Protein AF-A0A453B4Q2-F1 (afdb_monomer_lite)

InterPro domains:
  IPR021374 Protein of unknown function DUF2996 [PTHR36341] (9-97)

Organism: Aegilops tauschii subsp. strangulata (NCBI:txid200361)

Foldseek 3Di:
DDDDYDDDDDDDDDDDDDDDPDDDPDDPDPPPDDDDFLQVCCVPPNVVVVQVVQVPDPQKADWDWDDDPQKIKIWIAHPNRIDIDMDHDPPRDPDDPPPD

pLDDT: mean 76.12, std 25.2, range [28.7, 98.69]

Radius of gyration: 31.75 Å; chains: 1; bounding box: 28×69×89 Å

Secondary structure (DSSP, 8-state):
-------------------PPPPPPPPPPP-PPPPPPHHHHIIIIIHHHHHHHHHTSTTEEEEEEEEETTEEEEEEEETTEEEEEEEE-TTSSS------

Sequence (100 aa):
VSETKDAGGDKKEAAAAEAKPAAKPAAAKPKKAPPKPLPEMMEEEIIPPLKTALEAEEDVSQVVLTFQNNTLEGSFVKEDIPYYFWAFFPQGDLTGTNLL

Structure (mmCIF, N/CA/C/O backbone):
data_AF-A0A453B4Q2-F1
#
_entry.id   AF-A0A453B4Q2-F1
#
loop_
_atom_site.group_PDB
_atom_site.id
_atom_site.type_symbol
_atom_site.label_atom_id
_atom_site.label_alt_id
_atom_site.label_comp_id
_atom_site.label_asym_id
_atom_site.label_entity_id
_atom_site.label_seq_id
_atom_site.pdbx_PDB_ins_code
_atom_site.Cartn_x
_atom_site.Cartn_y
_atom_site.Cartn_z
_atom_site.occupancy
_atom_site.B_iso_or_equiv
_atom_site.auth_seq_id
_atom_site.auth_comp_id
_atom_site.auth_asym_id
_atom_site.auth_atom_id
_atom_site.pdbx_PDB_model_num
ATOM 1 N N . VAL A 1 1 ? -15.853 56.606 -74.437 1.00 37.16 1 VAL A N 1
ATOM 2 C CA . VAL A 1 1 ? -14.781 56.904 -73.463 1.00 37.16 1 VAL A CA 1
ATOM 3 C C . VAL A 1 1 ? -14.803 55.732 -72.492 1.00 37.16 1 VAL A C 1
ATOM 5 O O . VAL A 1 1 ? -15.828 55.560 -71.851 1.00 37.16 1 VAL A O 1
ATOM 8 N N . SER A 1 2 ? -13.972 54.695 -72.674 1.00 43.12 2 SER A N 1
ATOM 9 C CA . SER A 1 2 ? -12.555 54.606 -72.234 1.00 43.12 2 SER A CA 1
ATOM 10 C C 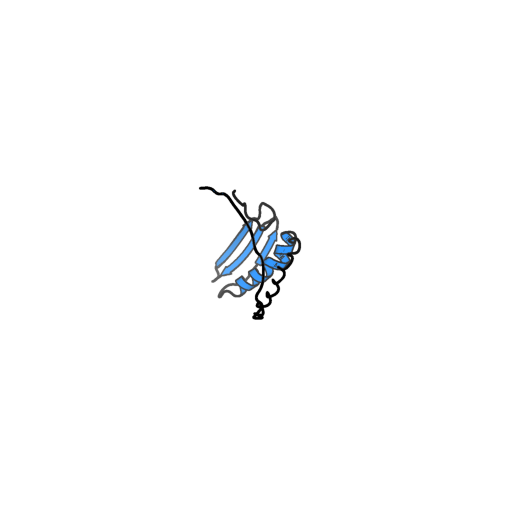. SER A 1 2 ? -12.479 54.841 -70.710 1.00 43.12 2 SER A C 1
ATOM 12 O O . SER A 1 2 ? -13.093 55.779 -70.234 1.00 43.12 2 SER A O 1
ATOM 14 N N . GLU A 1 3 ? -11.816 54.072 -69.853 1.00 42.59 3 GLU A N 1
ATOM 15 C CA . GLU A 1 3 ? -10.597 53.292 -70.007 1.00 42.59 3 GLU A CA 1
ATOM 16 C C . GLU A 1 3 ? -10.314 52.515 -68.700 1.00 42.59 3 GLU A C 1
ATOM 18 O O . GLU A 1 3 ? -10.853 52.809 -67.637 1.00 42.59 3 GLU A O 1
ATOM 23 N N . THR A 1 4 ? -9.446 51.526 -68.850 1.00 38.16 4 THR A N 1
ATOM 24 C CA . THR A 1 4 ? -8.644 50.697 -67.938 1.00 38.16 4 THR A CA 1
ATOM 25 C C . THR A 1 4 ? -7.840 51.427 -66.828 1.00 38.16 4 THR A C 1
ATOM 27 O O . THR A 1 4 ? -7.446 52.568 -67.022 1.00 38.16 4 THR A O 1
ATOM 30 N N . LYS A 1 5 ? -7.379 50.634 -65.829 1.00 44.50 5 LYS A N 1
ATOM 31 C CA . LYS A 1 5 ? -6.031 50.670 -65.171 1.00 44.50 5 LYS A CA 1
ATOM 32 C C . LYS A 1 5 ? -5.769 51.803 -64.149 1.00 44.50 5 LYS A C 1
ATOM 34 O O . LYS A 1 5 ? -6.446 52.810 -64.188 1.00 44.50 5 LYS A O 1
ATOM 39 N N . ASP A 1 6 ? -4.833 51.773 -63.193 1.00 36.94 6 ASP A N 1
ATOM 40 C CA . ASP A 1 6 ? -3.658 50.964 -62.809 1.00 36.94 6 ASP A CA 1
ATOM 41 C C . ASP A 1 6 ? -3.182 51.452 -61.409 1.00 36.94 6 ASP A C 1
ATOM 43 O O . ASP A 1 6 ? -3.602 52.528 -60.994 1.00 36.94 6 ASP A O 1
ATOM 47 N N . ALA A 1 7 ? -2.231 50.726 -60.795 1.00 35.31 7 ALA A N 1
ATOM 48 C CA . ALA A 1 7 ? -1.174 51.187 -59.862 1.00 35.31 7 ALA A CA 1
ATOM 49 C C . ALA A 1 7 ? -1.569 51.894 -58.541 1.00 35.31 7 ALA A C 1
ATOM 51 O O . ALA A 1 7 ? -2.407 52.776 -58.483 1.00 35.31 7 ALA A O 1
ATOM 52 N N . GLY A 1 8 ? -0.984 51.565 -57.386 1.00 28.70 8 GLY A N 1
ATOM 53 C CA . GLY A 1 8 ? 0.445 51.367 -57.126 1.00 28.70 8 GLY A CA 1
ATOM 54 C C . GLY A 1 8 ? 0.996 52.642 -56.476 1.00 28.70 8 GLY A C 1
ATOM 55 O O . GLY A 1 8 ? 0.827 53.720 -57.032 1.00 28.70 8 GLY A O 1
ATOM 56 N N . GLY A 1 9 ? 1.634 52.556 -55.304 1.00 29.22 9 GLY A N 1
ATOM 57 C CA . GLY A 1 9 ? 2.237 53.753 -54.705 1.00 29.22 9 GLY A CA 1
ATOM 58 C C . GLY A 1 9 ? 2.498 53.684 -53.212 1.00 29.22 9 GLY A C 1
ATOM 59 O O . GLY A 1 9 ? 1.686 54.111 -52.404 1.00 29.22 9 GLY A O 1
ATOM 60 N N . ASP A 1 10 ? 3.667 53.157 -52.888 1.00 32.97 10 ASP A N 1
ATOM 61 C CA . ASP A 1 10 ? 4.286 53.049 -51.574 1.00 32.97 10 ASP A CA 1
ATOM 62 C C . ASP A 1 10 ? 4.648 54.426 -50.958 1.00 32.97 10 ASP A C 1
ATOM 64 O O . ASP A 1 10 ? 5.071 55.341 -51.665 1.00 32.97 10 ASP A O 1
ATOM 68 N N . LYS A 1 11 ? 4.671 54.455 -49.615 1.00 37.44 11 LYS A N 1
ATOM 69 C CA . LYS A 1 11 ? 5.661 55.133 -48.745 1.00 37.44 11 LYS A CA 1
ATOM 70 C C . LYS A 1 11 ? 5.403 56.551 -48.190 1.00 37.44 11 LYS A C 1
ATOM 72 O O . LYS A 1 11 ? 5.601 57.560 -48.857 1.00 37.44 11 LYS A O 1
ATOM 77 N N . LYS A 1 12 ? 5.288 56.554 -46.849 1.00 37.12 12 LYS A N 1
ATOM 78 C CA . LYS A 1 12 ? 6.161 57.232 -45.856 1.00 37.12 12 LYS A CA 1
ATOM 79 C C . LYS A 1 12 ? 5.429 58.223 -44.950 1.00 37.12 12 LYS A C 1
ATOM 81 O O . LYS A 1 12 ? 5.251 59.364 -45.334 1.00 37.12 12 LYS A O 1
ATOM 86 N N . GLU A 1 13 ? 5.242 57.847 -43.685 1.00 31.70 13 GLU A N 1
ATOM 87 C CA . GLU A 1 13 ? 5.578 58.755 -42.585 1.00 31.70 13 GLU A CA 1
ATOM 88 C C . GLU A 1 13 ? 5.914 57.975 -41.311 1.00 31.70 13 GLU A C 1
ATOM 90 O O . GLU A 1 13 ? 5.349 56.921 -41.032 1.00 31.70 13 GLU A O 1
ATOM 95 N N . ALA A 1 14 ? 6.929 58.456 -40.603 1.00 42.41 14 ALA A N 1
ATOM 96 C CA . ALA A 1 14 ? 7.479 57.870 -39.395 1.00 42.41 14 ALA A CA 1
ATOM 97 C C . ALA A 1 14 ? 6.819 58.497 -38.167 1.00 42.41 14 ALA A C 1
ATOM 99 O O . ALA A 1 14 ? 6.681 59.712 -38.142 1.00 42.41 14 ALA A O 1
ATOM 100 N N . ALA A 1 15 ? 6.526 57.705 -37.135 1.00 35.34 15 ALA A N 1
ATOM 101 C CA . ALA A 1 15 ? 6.658 58.092 -35.729 1.00 35.34 15 ALA A CA 1
ATOM 102 C C . ALA A 1 15 ? 6.189 56.956 -34.812 1.00 35.34 15 ALA A C 1
ATOM 104 O O . ALA A 1 15 ? 5.379 56.123 -35.198 1.00 35.34 15 ALA A O 1
ATOM 105 N N . ALA A 1 16 ? 6.668 57.035 -33.572 1.00 34.06 16 ALA A N 1
ATOM 106 C CA . ALA A 1 16 ? 6.222 56.319 -32.383 1.00 34.06 16 ALA A CA 1
ATOM 107 C C . ALA A 1 16 ? 6.785 54.904 -32.191 1.00 34.06 16 ALA A C 1
ATOM 109 O O . ALA A 1 16 ? 6.278 53.888 -32.654 1.00 34.06 16 ALA A O 1
ATOM 110 N N . ALA A 1 17 ? 7.864 54.888 -31.411 1.00 44.66 17 ALA A N 1
ATOM 111 C CA . ALA A 1 17 ? 8.271 53.756 -30.612 1.00 44.66 17 ALA A CA 1
ATOM 112 C C . ALA A 1 17 ? 7.117 53.311 -29.698 1.00 44.66 17 ALA A C 1
ATOM 114 O O . ALA A 1 17 ? 6.699 54.063 -28.821 1.00 44.66 17 ALA A O 1
ATOM 115 N N . GLU A 1 18 ? 6.674 52.068 -29.853 1.00 36.97 18 GLU A N 1
ATOM 116 C CA . GLU A 1 18 ? 5.958 51.336 -28.813 1.00 36.97 18 GLU A CA 1
ATOM 117 C C . GLU A 1 18 ? 6.739 50.057 -28.519 1.00 36.97 18 GLU A C 1
ATOM 119 O O . GLU A 1 18 ? 6.857 49.138 -29.335 1.00 36.97 18 GLU A O 1
ATOM 124 N N . ALA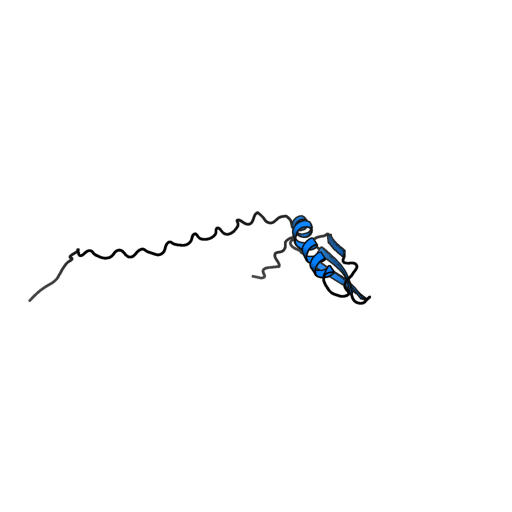 A 1 19 ? 7.359 50.046 -27.341 1.00 40.38 19 ALA A N 1
ATOM 125 C CA . ALA A 1 19 ? 8.076 48.905 -26.810 1.00 40.38 19 ALA A CA 1
ATOM 126 C C . ALA A 1 19 ? 7.083 47.760 -26.559 1.00 40.38 19 ALA A C 1
ATOM 128 O O . ALA A 1 19 ? 6.278 47.788 -25.630 1.00 40.38 19 ALA A O 1
ATOM 129 N N . LYS A 1 20 ? 7.160 46.740 -27.415 1.00 47.03 20 LYS A N 1
ATOM 130 C CA . LYS A 1 20 ? 6.469 45.457 -27.274 1.00 47.03 20 LYS A CA 1
ATOM 131 C C . LYS A 1 20 ? 6.821 44.832 -25.911 1.00 47.03 20 LYS A C 1
ATOM 133 O O . LYS A 1 20 ? 8.013 44.725 -25.611 1.00 47.03 20 LYS A O 1
ATOM 138 N N . PRO A 1 21 ? 5.850 44.375 -25.097 1.00 42.94 21 PRO A N 1
ATOM 139 C CA . PRO A 1 21 ? 6.159 43.650 -23.872 1.00 42.94 21 PRO A CA 1
ATOM 140 C C . PRO A 1 21 ? 6.990 42.413 -24.212 1.00 42.94 21 PRO A C 1
ATOM 142 O O . PRO A 1 21 ? 6.610 41.609 -25.069 1.00 42.94 21 PRO A O 1
ATOM 145 N N . ALA A 1 22 ? 8.146 42.288 -23.562 1.00 51.06 22 ALA A N 1
ATOM 146 C CA . ALA A 1 22 ? 9.028 41.142 -23.690 1.00 51.06 22 ALA A CA 1
ATOM 147 C C . ALA A 1 22 ? 8.250 39.856 -23.377 1.00 51.06 22 ALA A C 1
ATOM 149 O O . ALA A 1 22 ? 7.655 39.714 -22.307 1.00 51.06 22 ALA A O 1
ATOM 150 N N . ALA A 1 23 ? 8.250 38.919 -24.327 1.00 55.25 23 ALA A N 1
ATOM 151 C CA . ALA A 1 23 ? 7.691 37.594 -24.124 1.00 55.25 23 ALA A CA 1
ATOM 152 C C . ALA A 1 23 ? 8.417 36.927 -22.947 1.00 55.25 23 ALA A C 1
ATOM 154 O O . ALA A 1 23 ? 9.626 36.696 -22.999 1.00 55.25 23 ALA A O 1
ATOM 155 N N . LYS A 1 24 ? 7.674 36.636 -21.875 1.00 58.47 24 LYS A N 1
ATOM 156 C CA . LYS A 1 24 ? 8.157 35.845 -20.740 1.00 58.47 24 LYS A CA 1
ATOM 157 C C . LYS A 1 24 ? 8.652 34.495 -21.285 1.00 58.47 24 LYS A C 1
ATOM 159 O O . LYS A 1 24 ? 7.902 33.864 -22.034 1.00 58.47 24 LYS A O 1
ATOM 164 N N . PRO A 1 25 ? 9.877 34.044 -20.962 1.00 50.03 25 PRO A N 1
ATOM 165 C CA . PRO A 1 25 ? 10.364 32.761 -21.444 1.00 50.03 25 PRO A CA 1
ATOM 166 C C . PRO A 1 25 ? 9.400 31.664 -20.992 1.00 50.03 25 PRO A C 1
ATOM 168 O O . PRO A 1 25 ? 9.059 31.567 -19.810 1.00 50.03 25 PRO A O 1
ATOM 171 N N . ALA A 1 26 ? 8.925 30.870 -21.953 1.00 62.53 26 ALA A N 1
ATOM 172 C CA . ALA A 1 26 ? 8.157 29.674 -21.664 1.00 62.53 26 ALA A CA 1
ATOM 173 C C . ALA A 1 26 ? 9.016 28.794 -20.753 1.00 62.53 26 ALA A C 1
ATOM 175 O O . ALA A 1 26 ? 10.116 28.394 -21.140 1.00 62.53 26 ALA A O 1
ATOM 176 N N . ALA A 1 27 ? 8.537 28.536 -19.534 1.00 58.34 27 ALA A N 1
ATOM 177 C CA . ALA A 1 27 ? 9.171 27.573 -18.652 1.00 58.34 27 ALA A CA 1
ATOM 178 C C . ALA A 1 27 ? 9.301 26.264 -19.433 1.00 58.34 27 ALA A C 1
ATOM 180 O O . ALA A 1 27 ? 8.299 25.716 -19.906 1.00 58.34 27 ALA A O 1
ATOM 181 N N . ALA A 1 28 ? 10.539 25.812 -19.637 1.00 57.72 28 ALA A N 1
ATOM 182 C CA . ALA A 1 28 ? 10.792 24.533 -20.268 1.00 57.72 28 ALA A CA 1
ATOM 183 C C . ALA A 1 28 ? 10.015 23.482 -19.472 1.00 57.72 28 ALA A C 1
ATOM 185 O O . ALA A 1 28 ? 10.243 23.322 -18.271 1.00 57.72 28 ALA A O 1
ATOM 186 N N . LYS A 1 29 ? 9.059 22.807 -20.125 1.00 62.50 29 LYS A N 1
ATOM 187 C CA . LYS A 1 29 ? 8.387 21.658 -19.518 1.00 62.50 29 LYS A CA 1
ATOM 188 C C . LYS A 1 29 ? 9.493 20.711 -19.049 1.00 62.50 29 LYS A C 1
ATOM 190 O O . LYS A 1 29 ? 10.373 20.416 -19.867 1.00 62.50 29 LYS A O 1
ATOM 195 N N . PRO A 1 30 ? 9.493 20.271 -17.777 1.00 56.47 30 PRO A N 1
ATOM 196 C CA . PRO A 1 30 ? 10.470 19.304 -17.310 1.00 56.47 30 PRO A CA 1
ATOM 197 C C . PRO A 1 30 ? 10.486 18.143 -18.297 1.00 56.47 30 PRO A C 1
ATOM 199 O O . PRO A 1 30 ? 9.436 17.559 -18.582 1.00 56.47 30 PRO A O 1
ATOM 202 N N . LYS A 1 31 ? 11.653 17.860 -18.886 1.00 53.44 31 LYS A N 1
ATOM 203 C CA . LYS A 1 31 ? 11.827 16.647 -19.682 1.00 53.44 31 LYS A CA 1
ATOM 204 C C . LYS A 1 31 ? 11.598 15.498 -18.710 1.00 53.44 31 LYS A C 1
ATOM 206 O O . LYS A 1 31 ? 12.464 15.234 -17.882 1.00 53.44 31 LYS A O 1
ATOM 211 N N . LYS A 1 32 ? 10.412 14.879 -18.760 1.00 62.16 32 LYS A N 1
ATOM 212 C CA . LYS A 1 32 ? 10.164 13.633 -18.039 1.00 62.16 32 LYS A CA 1
ATOM 213 C C . LYS A 1 32 ? 11.245 12.667 -18.500 1.00 62.16 32 LYS A C 1
ATOM 215 O O . LYS A 1 32 ? 11.364 12.400 -19.697 1.00 62.16 32 LYS A O 1
ATOM 220 N N . ALA A 1 33 ? 12.065 12.223 -17.554 1.00 59.34 33 ALA A N 1
ATOM 221 C CA . ALA A 1 33 ? 12.899 11.059 -17.768 1.00 59.34 33 ALA A CA 1
ATOM 222 C C . ALA A 1 33 ? 11.998 9.905 -18.251 1.00 59.34 33 ALA A C 1
ATOM 224 O O . ALA A 1 33 ? 10.794 9.918 -17.956 1.00 59.34 33 ALA A O 1
ATOM 225 N N . PRO A 1 34 ? 12.541 8.939 -19.011 1.00 58.84 34 PRO A N 1
ATOM 226 C CA . PRO A 1 34 ? 11.812 7.714 -19.298 1.00 58.84 34 PRO A CA 1
ATOM 227 C C . PRO A 1 34 ? 11.244 7.177 -17.978 1.00 58.84 34 PRO A C 1
ATOM 229 O O . PRO A 1 34 ? 11.987 7.147 -16.992 1.00 58.84 34 PRO A O 1
ATOM 232 N N . PRO A 1 35 ? 9.943 6.852 -17.912 1.00 73.69 35 PRO A N 1
ATOM 233 C CA . PRO A 1 35 ? 9.359 6.344 -16.683 1.00 73.69 35 PRO A CA 1
ATOM 234 C C . PRO A 1 35 ? 10.126 5.094 -16.253 1.00 73.69 35 PRO A C 1
ATOM 236 O O . PRO A 1 35 ? 10.433 4.235 -17.084 1.00 73.69 35 PRO A O 1
ATOM 239 N N . LYS A 1 36 ? 10.477 5.032 -14.966 1.00 85.12 36 LYS A N 1
ATOM 240 C CA . LYS A 1 36 ? 11.104 3.850 -14.373 1.00 85.12 36 LYS A CA 1
ATOM 241 C C . LYS A 1 36 ? 10.187 2.630 -14.557 1.00 85.12 36 LYS A C 1
ATOM 243 O O . LYS A 1 36 ? 8.967 2.807 -14.664 1.00 85.12 36 LYS A O 1
ATOM 248 N N . PRO A 1 37 ? 10.735 1.401 -14.577 1.00 91.69 37 PRO A N 1
ATOM 249 C CA . PRO A 1 37 ? 9.929 0.187 -14.506 1.00 91.69 37 PRO A CA 1
ATOM 250 C C . PRO A 1 37 ? 8.931 0.245 -13.343 1.00 91.69 37 PRO A C 1
ATOM 252 O O . PRO A 1 37 ? 9.248 0.772 -12.275 1.00 91.69 37 PRO A O 1
ATOM 255 N N . LEU A 1 38 ? 7.735 -0.322 -13.532 1.00 92.06 38 LEU A N 1
ATOM 256 C CA . LEU A 1 38 ? 6.666 -0.277 -12.529 1.00 92.06 38 LEU A CA 1
ATOM 257 C C . LEU A 1 38 ? 7.103 -0.737 -11.125 1.00 92.06 38 LEU A C 1
ATOM 259 O O . LEU A 1 38 ? 6.755 -0.029 -10.183 1.00 92.06 38 LEU A O 1
ATOM 263 N N . PRO A 1 39 ? 7.879 -1.829 -10.943 1.00 94.81 39 PRO A N 1
ATOM 264 C CA . PRO A 1 39 ? 8.348 -2.216 -9.611 1.00 94.81 39 PRO A CA 1
ATOM 265 C C . PRO A 1 39 ? 9.172 -1.125 -8.913 1.00 94.81 39 PRO A C 1
ATOM 267 O O . PRO A 1 39 ? 8.930 -0.826 -7.751 1.00 94.81 39 PRO A O 1
ATOM 270 N N . GLU A 1 40 ? 10.099 -0.483 -9.628 1.00 94.94 40 GLU A N 1
ATOM 271 C CA . GLU A 1 40 ? 10.930 0.594 -9.069 1.00 94.94 40 GLU A CA 1
ATOM 272 C C . GLU A 1 40 ? 10.085 1.823 -8.728 1.00 94.94 40 GLU A C 1
ATOM 274 O O . GLU A 1 40 ? 10.214 2.400 -7.653 1.00 94.94 40 GLU A O 1
ATOM 279 N N . MET A 1 41 ? 9.166 2.199 -9.620 1.00 93.81 41 MET A N 1
ATOM 280 C CA . MET A 1 41 ? 8.242 3.305 -9.377 1.00 93.81 41 MET A CA 1
ATOM 281 C C . MET A 1 41 ? 7.326 3.028 -8.175 1.00 93.81 41 MET A C 1
ATOM 283 O O . MET A 1 41 ? 7.056 3.938 -7.396 1.00 93.81 41 MET A O 1
ATOM 287 N N . MET A 1 42 ? 6.869 1.787 -7.991 1.00 95.56 42 MET A N 1
ATOM 288 C CA . MET A 1 42 ? 6.055 1.397 -6.839 1.00 95.56 42 MET A CA 1
ATOM 289 C C . MET A 1 42 ? 6.809 1.591 -5.527 1.00 95.56 42 MET A C 1
ATOM 291 O O . MET A 1 42 ? 6.304 2.281 -4.644 1.00 95.56 42 MET A O 1
ATOM 295 N N . GLU A 1 43 ? 8.018 1.044 -5.422 1.00 95.69 43 GLU A N 1
ATOM 296 C CA . GLU A 1 43 ? 8.833 1.109 -4.204 1.00 95.69 43 GLU A CA 1
ATOM 297 C C . GLU A 1 43 ? 9.321 2.529 -3.889 1.00 95.69 43 GLU A C 1
ATOM 299 O O . GLU A 1 43 ? 9.305 2.953 -2.735 1.00 95.69 43 GLU A O 1
ATOM 304 N N . GLU A 1 44 ? 9.739 3.291 -4.902 1.00 95.19 44 GLU A N 1
ATOM 305 C CA . GLU A 1 44 ? 10.361 4.601 -4.685 1.00 95.19 44 GLU A CA 1
ATOM 306 C C . GLU A 1 44 ? 9.358 5.759 -4.643 1.00 95.19 44 GLU A C 1
ATOM 308 O O . GLU A 1 44 ? 9.588 6.746 -3.943 1.00 95.19 44 GLU A O 1
ATOM 313 N N . GLU A 1 45 ? 8.264 5.677 -5.405 1.00 94.00 45 GLU A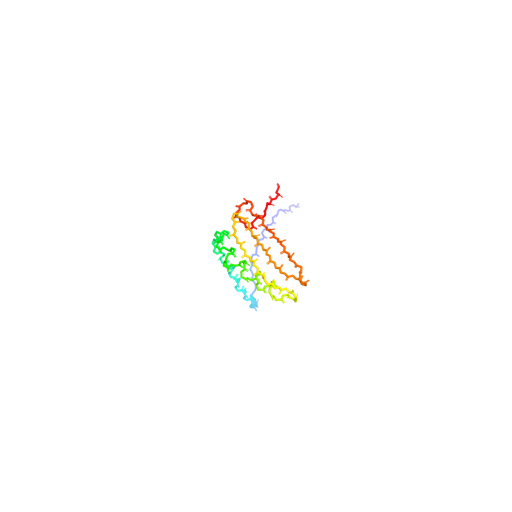 N 1
ATOM 314 C CA . GLU A 1 45 ? 7.416 6.841 -5.699 1.00 94.00 45 GLU A CA 1
ATOM 315 C C . GLU A 1 45 ? 5.954 6.671 -5.268 1.00 94.00 45 GLU A C 1
ATOM 317 O O . GLU A 1 45 ? 5.291 7.676 -5.013 1.00 94.00 45 GLU A O 1
ATOM 322 N N . ILE A 1 46 ? 5.434 5.441 -5.162 1.00 94.31 46 ILE A N 1
ATOM 323 C CA . ILE A 1 46 ? 4.010 5.196 -4.864 1.00 94.31 46 ILE A CA 1
ATOM 324 C C . ILE A 1 46 ? 3.794 4.726 -3.424 1.00 94.31 46 ILE A C 1
ATOM 326 O O . ILE A 1 46 ? 3.018 5.336 -2.687 1.00 94.31 46 ILE A O 1
ATOM 330 N N . ILE A 1 47 ? 4.472 3.654 -3.009 1.00 97.69 47 ILE A N 1
ATOM 331 C CA . ILE A 1 47 ? 4.298 3.032 -1.691 1.00 97.69 47 ILE A CA 1
ATOM 332 C C . ILE A 1 47 ? 4.633 4.008 -0.552 1.00 97.69 47 ILE A C 1
ATOM 334 O O . ILE A 1 47 ? 3.810 4.114 0.360 1.00 97.69 47 ILE A O 1
ATOM 338 N N . PRO A 1 48 ? 5.752 4.766 -0.567 1.00 98.44 48 PRO A N 1
ATOM 339 C CA . PRO A 1 48 ? 6.092 5.651 0.547 1.00 98.44 48 PRO A CA 1
ATOM 340 C C . PRO A 1 48 ? 5.043 6.741 0.843 1.00 98.44 48 PRO A C 1
ATOM 342 O O . PRO A 1 48 ? 4.606 6.838 1.998 1.00 98.44 48 PRO A O 1
ATOM 345 N N . PRO A 1 49 ? 4.578 7.549 -0.137 1.00 98.19 49 PRO A N 1
ATOM 346 C CA . PRO A 1 49 ? 3.545 8.543 0.139 1.00 98.19 49 PRO A CA 1
ATOM 347 C C . PRO A 1 49 ? 2.182 7.911 0.444 1.00 98.19 49 PRO A C 1
ATOM 349 O O . PRO A 1 49 ? 1.464 8.439 1.290 1.00 98.19 49 PRO A O 1
ATOM 352 N N . LEU A 1 50 ? 1.827 6.778 -0.176 1.00 97.88 50 LEU A N 1
ATOM 353 C CA . LEU A 1 50 ? 0.575 6.077 0.127 1.00 97.88 50 LEU A CA 1
ATOM 354 C C . LEU A 1 50 ? 0.555 5.551 1.566 1.00 97.88 50 LEU A C 1
ATOM 356 O O . LEU A 1 50 ? -0.432 5.736 2.272 1.00 97.88 50 LEU A O 1
ATOM 360 N N . LYS A 1 51 ? 1.657 4.945 2.020 1.00 98.44 51 LYS A N 1
ATOM 361 C CA . LYS A 1 51 ? 1.814 4.492 3.404 1.00 98.44 51 LYS A CA 1
ATOM 362 C C . LYS A 1 51 ? 1.682 5.658 4.376 1.00 98.44 51 LYS A C 1
ATOM 364 O O . LYS A 1 51 ? 0.901 5.568 5.312 1.00 98.44 51 LYS A O 1
ATOM 369 N N . THR A 1 52 ? 2.375 6.762 4.095 1.00 98.50 52 THR A N 1
ATOM 370 C CA . THR A 1 52 ? 2.312 7.981 4.916 1.00 98.50 52 THR A CA 1
ATOM 371 C C . THR A 1 52 ? 0.884 8.521 5.013 1.00 98.50 52 THR A C 1
ATOM 373 O O . THR A 1 52 ? 0.454 8.914 6.090 1.00 98.50 52 THR A O 1
ATOM 376 N N . ALA A 1 53 ? 0.140 8.532 3.903 1.00 98.25 53 ALA A N 1
ATOM 377 C CA . ALA A 1 53 ? -1.248 8.980 3.892 1.00 98.25 53 ALA A CA 1
ATOM 378 C C . ALA A 1 53 ? -2.150 8.066 4.734 1.00 98.25 53 ALA A C 1
ATOM 380 O O . ALA A 1 53 ? -2.931 8.571 5.529 1.00 98.25 53 ALA A O 1
ATOM 381 N N . LEU A 1 54 ? -2.007 6.740 4.611 1.00 98.00 54 LEU A N 1
ATOM 382 C CA . LEU A 1 54 ? -2.775 5.778 5.410 1.00 98.00 54 LEU A CA 1
ATOM 383 C C . LEU A 1 54 ? -2.446 5.869 6.906 1.00 98.00 54 LEU A C 1
ATOM 385 O O . LEU A 1 54 ? -3.348 5.818 7.728 1.00 98.00 54 LEU A O 1
ATOM 389 N N . GLU A 1 55 ? -1.171 6.022 7.266 1.00 97.94 55 GLU A N 1
ATOM 390 C CA . GLU A 1 55 ? -0.731 6.155 8.664 1.00 97.94 55 GLU A CA 1
ATOM 391 C C . GLU A 1 55 ? -1.127 7.496 9.305 1.00 97.94 55 GLU A C 1
ATOM 393 O O . GLU A 1 55 ? -1.079 7.620 10.527 1.00 97.94 55 GLU A O 1
ATOM 398 N N . ALA A 1 56 ? -1.499 8.501 8.506 1.00 98.31 56 ALA A N 1
ATOM 399 C CA . ALA A 1 56 ? -1.960 9.800 8.995 1.00 98.31 56 ALA A CA 1
ATOM 400 C C . ALA A 1 56 ? -3.465 9.836 9.315 1.00 98.31 56 ALA A C 1
ATOM 402 O O . ALA A 1 56 ? -3.923 10.788 9.949 1.00 98.31 56 ALA A O 1
ATOM 403 N N . GLU A 1 57 ? -4.230 8.840 8.864 1.00 98.00 57 GLU A N 1
ATOM 404 C CA . GLU A 1 57 ? -5.661 8.728 9.147 1.00 98.00 57 GLU A CA 1
ATOM 405 C C . GLU A 1 57 ? -5.900 8.338 10.614 1.00 98.00 57 GLU A C 1
ATOM 407 O O . GLU A 1 57 ? -5.193 7.500 11.179 1.00 98.00 57 GLU A O 1
ATOM 412 N N . GLU A 1 58 ? -6.925 8.927 11.238 1.00 97.56 58 GLU A N 1
ATOM 413 C CA . GLU A 1 58 ? -7.311 8.565 12.605 1.00 97.56 58 GLU A CA 1
ATOM 414 C C . GLU A 1 58 ? -7.753 7.098 12.693 1.00 97.56 58 GLU A C 1
ATOM 416 O O . GLU A 1 58 ? -8.368 6.543 11.775 1.00 97.56 58 GLU A O 1
ATOM 421 N N . ASP A 1 59 ? -7.411 6.474 13.821 1.00 97.25 59 ASP A N 1
ATOM 422 C CA . ASP A 1 59 ? -7.704 5.077 14.152 1.00 97.25 59 ASP A CA 1
ATOM 423 C C . ASP A 1 59 ? -7.130 4.036 13.179 1.00 97.25 59 ASP A C 1
ATOM 425 O O . ASP A 1 59 ? -7.452 2.852 13.297 1.00 97.25 59 ASP A O 1
ATOM 429 N N . VAL A 1 60 ? -6.247 4.439 12.256 1.00 98.31 60 VAL A N 1
ATOM 430 C CA . VAL A 1 60 ? -5.531 3.528 11.360 1.00 98.31 60 VAL A CA 1
ATOM 431 C C . VAL A 1 60 ? -4.206 3.086 11.980 1.00 98.31 60 VAL A C 1
ATOM 433 O O . VAL A 1 60 ? -3.410 3.879 12.475 1.00 98.31 60 VAL A O 1
ATOM 436 N N . SER A 1 61 ? -3.938 1.783 11.940 1.00 97.94 61 SER A N 1
ATOM 437 C CA . SER A 1 61 ? -2.674 1.200 12.391 1.00 97.94 61 SER A CA 1
ATOM 438 C C . SER A 1 61 ? -2.272 -0.008 11.547 1.00 97.94 61 SER A C 1
ATOM 440 O O . SER A 1 61 ? -3.041 -0.499 10.719 1.00 97.94 61 SER A O 1
ATOM 442 N N . GLN A 1 62 ? -1.050 -0.503 11.764 1.00 98.06 62 GLN A N 1
ATOM 443 C CA . GLN A 1 62 ? -0.537 -1.722 11.125 1.00 98.06 62 GLN A CA 1
ATOM 444 C C . GLN A 1 62 ? -0.591 -1.672 9.587 1.00 98.06 62 GLN A C 1
ATOM 446 O O . GLN A 1 62 ? -0.914 -2.662 8.932 1.00 98.06 62 GLN A O 1
ATOM 451 N N . VAL A 1 63 ? -0.274 -0.509 9.009 1.00 98.62 63 VAL A N 1
ATOM 452 C CA . VAL A 1 63 ? -0.241 -0.324 7.556 1.00 98.62 63 VAL A CA 1
ATOM 453 C C . VAL A 1 63 ? 0.906 -1.140 6.953 1.00 98.62 63 VAL A C 1
ATOM 455 O O . VAL A 1 63 ? 2.088 -0.906 7.228 1.00 98.62 63 VAL A O 1
ATOM 458 N N . VAL A 1 64 ? 0.552 -2.082 6.084 1.00 98.38 64 VAL A N 1
ATOM 459 C CA . VAL A 1 64 ? 1.477 -2.894 5.288 1.00 98.38 64 VAL A CA 1
ATOM 460 C C . VAL A 1 64 ? 1.114 -2.713 3.826 1.00 98.38 64 VAL A C 1
ATOM 462 O O . VAL A 1 64 ? -0.046 -2.872 3.461 1.00 98.38 64 VAL A O 1
ATOM 465 N N . LEU A 1 65 ? 2.107 -2.386 3.001 1.00 98.62 65 LEU A N 1
ATOM 466 C CA . LEU A 1 65 ? 1.983 -2.275 1.551 1.00 98.62 65 LEU A CA 1
ATOM 467 C C . LEU A 1 65 ? 3.130 -3.054 0.910 1.00 98.62 65 LEU A C 1
ATOM 469 O O . LEU A 1 65 ? 4.271 -2.932 1.359 1.00 98.62 65 LEU A O 1
ATOM 473 N N . THR A 1 66 ? 2.834 -3.823 -0.132 1.00 97.94 66 THR A N 1
ATOM 474 C CA . THR A 1 66 ? 3.826 -4.589 -0.895 1.00 97.94 66 THR A CA 1
ATOM 475 C C . THR A 1 66 ? 3.453 -4.620 -2.365 1.00 97.94 66 THR A C 1
ATOM 477 O O . THR A 1 66 ? 2.272 -4.721 -2.701 1.00 97.94 66 THR A O 1
ATOM 480 N N . PHE A 1 67 ? 4.449 -4.594 -3.248 1.00 97.94 67 PHE A N 1
ATOM 481 C CA . PHE A 1 67 ? 4.227 -4.780 -4.676 1.00 97.94 67 PHE A CA 1
ATOM 482 C C . PHE A 1 67 ? 4.866 -6.078 -5.175 1.00 97.94 67 PHE A C 1
ATOM 484 O O . PHE A 1 67 ? 6.082 -6.249 -5.139 1.00 97.94 67 PHE A O 1
ATOM 491 N N . GLN A 1 68 ? 4.040 -6.999 -5.670 1.00 96.31 68 GLN A N 1
ATOM 492 C CA . GLN A 1 68 ? 4.479 -8.291 -6.197 1.00 96.31 68 GLN A CA 1
ATOM 493 C C . GLN A 1 68 ? 3.535 -8.777 -7.296 1.00 96.31 68 GLN A C 1
ATOM 495 O O . GLN A 1 68 ? 2.343 -8.494 -7.273 1.00 96.31 68 GLN A O 1
ATOM 500 N N . ASN A 1 69 ? 4.062 -9.491 -8.296 1.00 95.12 69 ASN A N 1
ATOM 501 C CA . ASN A 1 69 ? 3.258 -10.067 -9.385 1.00 95.12 69 ASN A CA 1
ATOM 502 C C . ASN A 1 69 ? 2.323 -9.050 -10.077 1.00 95.12 69 ASN A C 1
ATOM 504 O O . ASN A 1 69 ? 1.158 -9.344 -10.338 1.00 95.12 69 ASN A O 1
ATOM 508 N N . ASN A 1 70 ? 2.829 -7.842 -10.356 1.00 95.31 70 ASN A N 1
ATOM 509 C CA . ASN A 1 70 ? 2.050 -6.723 -10.897 1.00 95.31 70 ASN A CA 1
ATOM 510 C C . ASN A 1 70 ? 0.816 -6.351 -10.058 1.00 95.31 70 ASN A C 1
ATOM 512 O O . ASN A 1 70 ? -0.162 -5.831 -10.589 1.00 95.31 70 ASN A O 1
ATOM 516 N N . THR A 1 71 ? 0.854 -6.610 -8.756 1.00 96.81 71 THR A N 1
ATOM 517 C CA . THR A 1 71 ? -0.230 -6.319 -7.826 1.00 96.81 71 THR A CA 1
ATOM 518 C C . THR A 1 71 ? 0.320 -5.502 -6.669 1.00 96.81 71 THR A C 1
ATOM 520 O O . THR A 1 71 ? 1.272 -5.910 -6.005 1.00 96.81 71 THR A O 1
ATOM 523 N N . LEU A 1 72 ? -0.269 -4.330 -6.441 1.00 98.00 72 LEU A N 1
ATOM 524 C CA . LEU A 1 72 ? -0.103 -3.605 -5.187 1.00 98.00 72 LEU A CA 1
ATOM 525 C C . LEU A 1 72 ? -1.091 -4.203 -4.198 1.00 98.00 72 LEU A C 1
ATOM 527 O O . LEU A 1 72 ? -2.295 -4.108 -4.419 1.00 98.00 72 LEU A O 1
ATOM 531 N N . GLU A 1 73 ? -0.589 -4.811 -3.137 1.00 98.56 73 GLU A N 1
ATOM 532 C CA . GLU A 1 73 ? -1.383 -5.366 -2.046 1.00 98.56 73 GLU A CA 1
ATOM 533 C C . GLU A 1 73 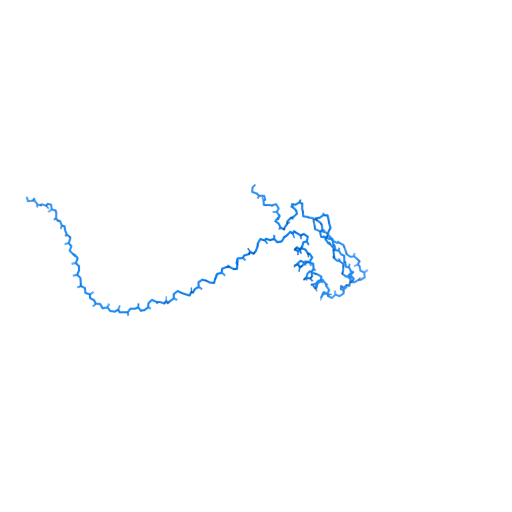? -1.207 -4.489 -0.812 1.00 98.56 73 GLU A C 1
ATOM 535 O O . GLU A 1 73 ? -0.116 -3.970 -0.551 1.00 98.56 73 GLU A O 1
ATOM 540 N N . GLY A 1 74 ? -2.284 -4.315 -0.052 1.00 98.50 74 GLY A N 1
ATOM 541 C CA . GLY A 1 74 ? -2.244 -3.523 1.160 1.00 98.50 74 GLY A CA 1
ATOM 542 C C . GLY A 1 74 ? -3.215 -3.999 2.224 1.00 98.50 74 GLY A C 1
ATOM 543 O O . GLY A 1 74 ? -4.300 -4.505 1.932 1.00 98.50 74 GLY A O 1
ATOM 544 N N . SER A 1 75 ? -2.817 -3.803 3.475 1.00 98.62 75 SER A N 1
ATOM 545 C CA . SER A 1 75 ? -3.655 -4.045 4.641 1.00 98.62 75 SER A CA 1
ATOM 546 C C . SER A 1 75 ? -3.428 -2.995 5.714 1.00 98.62 75 SER A C 1
ATOM 548 O O . SER A 1 75 ? -2.319 -2.481 5.862 1.00 98.62 75 SER A O 1
ATOM 550 N N . PHE A 1 76 ? -4.466 -2.720 6.492 1.00 98.69 76 PHE A N 1
ATOM 551 C CA . PHE A 1 76 ? -4.397 -1.896 7.694 1.00 98.69 76 PHE A CA 1
ATOM 552 C C . PHE A 1 76 ? -5.526 -2.288 8.651 1.00 98.69 76 PHE A C 1
ATOM 554 O O . PHE A 1 76 ? -6.495 -2.934 8.252 1.00 98.69 76 PHE A O 1
ATOM 561 N N . VAL A 1 77 ? -5.417 -1.894 9.913 1.00 98.69 77 VAL A N 1
ATOM 562 C CA . VAL A 1 77 ? -6.496 -2.004 10.902 1.00 98.69 77 VAL A CA 1
ATOM 563 C C . VAL A 1 77 ? -7.095 -0.620 11.102 1.00 98.69 77 VAL A C 1
ATOM 565 O O . VAL A 1 77 ? -6.336 0.322 11.308 1.00 98.69 77 VAL A O 1
ATOM 568 N N . LYS A 1 78 ? -8.425 -0.499 11.056 1.00 98.12 78 LYS A N 1
ATOM 569 C CA . LYS A 1 78 ? -9.162 0.720 11.409 1.00 98.12 78 LYS A CA 1
ATOM 570 C C . LYS A 1 78 ? -10.267 0.392 12.404 1.00 98.12 78 LYS A C 1
ATOM 572 O O . LYS A 1 78 ? -11.088 -0.469 12.100 1.00 98.12 78 LYS A O 1
ATOM 577 N N . GLU A 1 79 ? -10.288 1.063 13.557 1.00 97.25 79 GLU A N 1
ATOM 578 C CA . GLU A 1 79 ? -11.276 0.813 14.629 1.00 97.25 79 GLU A CA 1
ATOM 579 C C . GLU A 1 79 ? -11.372 -0.689 14.992 1.00 97.25 79 GLU A C 1
ATOM 581 O O . GLU A 1 79 ? -12.453 -1.271 15.038 1.00 97.25 79 GLU A O 1
ATOM 586 N N . ASP A 1 80 ? -10.219 -1.350 15.157 1.00 96.94 80 ASP A N 1
ATOM 587 C CA . ASP A 1 80 ? -10.083 -2.802 15.395 1.00 96.94 80 ASP A CA 1
ATOM 588 C C . ASP A 1 80 ? -10.588 -3.729 14.264 1.00 96.94 80 ASP A C 1
ATOM 590 O O . ASP A 1 80 ? -10.556 -4.956 14.396 1.00 96.94 80 ASP A O 1
ATOM 594 N N . I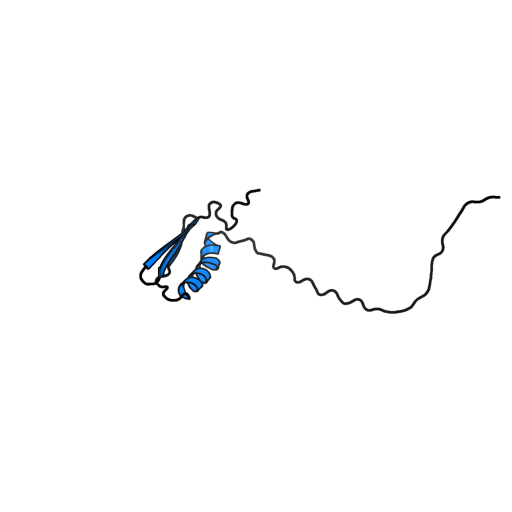LE A 1 81 ? -10.991 -3.181 13.113 1.00 97.94 81 ILE A N 1
ATOM 595 C CA 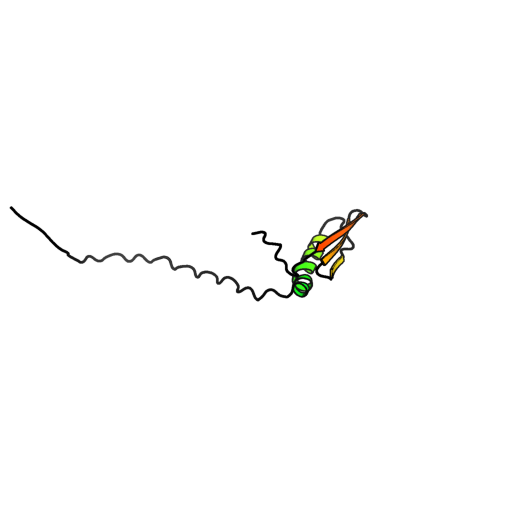. ILE A 1 81 ? -11.425 -3.943 11.937 1.00 97.94 81 ILE A CA 1
ATOM 596 C C . ILE A 1 81 ? -10.272 -4.026 10.922 1.00 97.94 81 ILE A C 1
ATOM 598 O O . ILE A 1 81 ? -9.760 -2.990 10.490 1.00 97.94 81 ILE A O 1
ATOM 602 N N . PRO A 1 82 ? -9.852 -5.231 10.497 1.00 98.31 82 PRO A N 1
ATOM 603 C CA . PRO A 1 82 ? -8.836 -5.381 9.463 1.00 98.31 82 PRO A CA 1
ATOM 604 C C . PRO A 1 82 ? -9.422 -5.146 8.063 1.00 98.31 82 PRO A C 1
ATOM 606 O O . PRO A 1 82 ? -10.437 -5.735 7.685 1.00 98.31 82 PRO A O 1
ATOM 609 N N . TYR A 1 83 ? -8.733 -4.329 7.271 1.00 98.50 83 TYR A N 1
ATOM 610 C CA . TYR A 1 83 ? -9.032 -4.049 5.871 1.00 98.50 83 TYR A CA 1
ATOM 611 C C . TYR A 1 83 ? -7.922 -4.582 4.974 1.00 98.50 83 TYR A C 1
ATOM 613 O O . TYR A 1 83 ? -6.740 -4.519 5.314 1.00 98.50 83 TYR A O 1
ATOM 621 N N . TYR A 1 84 ? -8.321 -5.064 3.799 1.00 98.44 84 TYR A N 1
ATOM 622 C CA . TYR A 1 84 ? -7.425 -5.577 2.771 1.00 98.44 84 TYR A CA 1
ATOM 623 C C . TYR A 1 84 ? -7.850 -5.020 1.420 1.00 98.44 84 TYR A C 1
ATOM 625 O O . TYR A 1 84 ? -9.041 -4.979 1.104 1.00 98.44 84 TYR A O 1
ATOM 633 N N . PHE A 1 85 ? -6.881 -4.612 0.612 1.00 98.00 85 PHE A N 1
ATOM 634 C CA . PHE A 1 85 ? -7.119 -4.147 -0.745 1.00 98.00 85 PHE A CA 1
ATOM 635 C C . PHE A 1 85 ? -6.006 -4.607 -1.677 1.00 98.00 85 PHE A C 1
ATOM 637 O O . PHE A 1 85 ? -4.905 -4.958 -1.251 1.00 98.00 85 PHE A O 1
ATOM 644 N N . TRP A 1 86 ? -6.309 -4.588 -2.970 1.00 97.81 86 TRP A N 1
ATOM 645 C CA . TRP A 1 86 ? -5.327 -4.837 -4.009 1.00 97.81 86 TRP A CA 1
ATOM 646 C C . TRP A 1 86 ? -5.646 -4.034 -5.268 1.00 97.81 86 TRP A C 1
ATOM 648 O O . TRP A 1 86 ? -6.801 -3.701 -5.539 1.00 97.81 86 TRP A O 1
ATOM 658 N N . ALA A 1 87 ? -4.610 -3.739 -6.046 1.00 95.12 87 ALA A N 1
ATOM 659 C CA . ALA A 1 87 ? -4.709 -3.164 -7.378 1.00 95.12 87 ALA A CA 1
ATOM 660 C C . ALA A 1 87 ? -3.787 -3.934 -8.326 1.00 95.12 87 ALA A C 1
ATOM 662 O O . ALA A 1 87 ? -2.578 -3.986 -8.109 1.00 95.12 87 ALA A O 1
ATOM 663 N N . PHE A 1 88 ? -4.359 -4.538 -9.366 1.00 94.62 88 PHE A N 1
ATOM 664 C CA . PHE A 1 88 ? -3.619 -5.302 -10.371 1.00 94.62 88 PHE A CA 1
ATOM 665 C C . PHE A 1 88 ? -3.355 -4.465 -11.622 1.00 94.62 88 PHE A C 1
ATOM 667 O O . PHE A 1 88 ? -4.250 -3.786 -12.127 1.00 94.62 88 PHE A O 1
ATOM 674 N N . PHE A 1 89 ? -2.135 -4.571 -12.141 1.00 92.50 89 PHE A N 1
ATOM 675 C CA . PHE A 1 89 ? -1.617 -3.831 -13.288 1.00 92.50 89 PHE A CA 1
ATOM 676 C C . PHE A 1 89 ? -1.295 -4.812 -14.431 1.00 92.50 89 PHE A C 1
ATOM 678 O O . PHE A 1 89 ? -0.142 -5.223 -14.587 1.00 92.50 89 PHE A O 1
ATOM 685 N N . PRO A 1 90 ? -2.286 -5.226 -15.245 1.00 91.25 90 PRO A N 1
ATOM 686 C CA . PRO A 1 90 ? -2.104 -6.300 -16.225 1.00 91.25 90 PRO A CA 1
ATOM 687 C C . PRO A 1 90 ? -1.015 -6.012 -17.266 1.00 91.25 90 PRO A C 1
ATOM 689 O O . PRO A 1 90 ? -0.340 -6.931 -17.722 1.00 91.25 90 PRO A O 1
ATOM 692 N N . GLN A 1 91 ? -0.823 -4.743 -17.624 1.00 89.12 91 GLN A N 1
ATOM 693 C CA . GLN A 1 91 ? 0.179 -4.290 -18.589 1.00 89.12 91 GLN A CA 1
ATOM 694 C C . GLN A 1 91 ? 1.557 -4.057 -17.956 1.00 89.12 91 GLN A C 1
ATOM 696 O O . GLN A 1 91 ? 2.532 -3.857 -18.675 1.00 89.12 91 GLN A O 1
ATOM 701 N N . GLY A 1 92 ? 1.665 -4.109 -16.625 1.00 87.25 92 GLY A N 1
ATOM 702 C CA . GLY A 1 92 ? 2.913 -3.810 -15.928 1.00 87.25 92 GLY A CA 1
ATOM 703 C C . GLY A 1 92 ? 3.309 -2.334 -16.001 1.00 87.25 92 GLY A C 1
ATOM 704 O O . GLY A 1 92 ? 4.489 -2.017 -15.878 1.00 87.25 92 GLY A O 1
ATOM 705 N N . ASP A 1 93 ? 2.343 -1.435 -16.184 1.00 87.12 93 ASP A N 1
ATOM 706 C CA . ASP A 1 93 ? 2.523 0.011 -16.101 1.00 87.12 93 ASP A CA 1
ATOM 707 C C . ASP A 1 93 ? 1.315 0.684 -15.415 1.00 87.12 93 ASP A C 1
ATOM 709 O O . ASP A 1 93 ? 0.332 0.033 -15.060 1.00 87.12 93 ASP A O 1
ATOM 713 N N . LEU A 1 94 ? 1.407 1.998 -15.177 1.00 83.12 94 LEU A N 1
ATOM 714 C CA . LEU A 1 94 ? 0.312 2.803 -14.611 1.00 83.12 94 LEU A CA 1
ATOM 715 C C . LEU A 1 94 ? -0.673 3.305 -15.677 1.00 83.12 94 LEU A C 1
ATOM 717 O O . LEU A 1 94 ? -1.535 4.139 -15.387 1.00 83.12 94 LEU A O 1
ATOM 721 N N . THR A 1 95 ? -0.533 2.858 -16.924 1.00 78.31 95 THR A N 1
ATOM 722 C CA . THR A 1 95 ? -1.445 3.230 -17.995 1.00 78.31 95 THR A CA 1
ATOM 723 C C . THR A 1 95 ? -2.588 2.223 -18.015 1.00 78.31 95 THR A C 1
ATOM 725 O O . THR A 1 95 ? -2.457 1.078 -18.431 1.00 78.31 95 THR A O 1
ATOM 728 N N . GLY A 1 96 ? -3.748 2.639 -17.505 1.00 65.06 96 GLY A N 1
ATOM 729 C CA . GLY A 1 96 ? -4.962 1.840 -17.653 1.00 65.06 96 GLY A CA 1
ATOM 730 C C . GLY A 1 96 ? -5.283 1.617 -19.133 1.00 65.06 96 GLY A C 1
ATOM 731 O O . GLY A 1 96 ? -4.863 2.404 -19.987 1.00 65.06 96 GLY A O 1
ATOM 732 N N . THR A 1 97 ? -6.056 0.571 -19.439 1.00 55.31 97 THR A N 1
ATOM 733 C CA . THR A 1 97 ? -6.550 0.306 -20.795 1.00 55.31 97 THR A CA 1
ATOM 734 C C . THR A 1 97 ? -7.179 1.581 -21.360 1.00 55.31 97 THR A C 1
ATOM 736 O O . THR A 1 97 ? -8.257 1.995 -20.931 1.00 55.31 97 THR A O 1
ATOM 739 N N . ASN A 1 98 ? -6.509 2.225 -22.316 1.00 48.66 98 ASN A N 1
ATOM 740 C CA . ASN A 1 98 ? -7.124 3.273 -23.117 1.00 48.66 98 ASN A CA 1
ATOM 741 C C . ASN A 1 98 ? -8.029 2.539 -24.110 1.00 48.66 98 ASN A C 1
ATOM 743 O O . ASN A 1 98 ? -7.575 2.107 -25.166 1.00 48.66 98 ASN A O 1
ATOM 747 N N . LEU A 1 99 ? -9.274 2.273 -23.707 1.00 41.53 99 LEU A N 1
ATOM 748 C CA . LEU A 1 99 ? -10.304 1.814 -24.633 1.00 41.53 99 LEU A CA 1
ATOM 749 C C . LEU A 1 99 ? -10.536 2.949 -25.643 1.00 41.53 99 LEU A C 1
ATOM 751 O O . LEU A 1 99 ? -11.240 3.910 -25.338 1.00 41.53 99 LEU A O 1
ATOM 755 N N . LEU A 1 100 ? -9.872 2.850 -26.796 1.00 41.12 100 LEU A N 1
ATOM 756 C CA . LEU A 1 100 ? -10.193 3.576 -28.025 1.00 41.12 100 LEU A CA 1
ATOM 757 C C . LEU A 1 100 ? -11.116 2.717 -28.889 1.00 41.12 100 LEU A C 1
ATOM 759 O O . LEU A 1 100 ? -10.871 1.490 -28.960 1.00 41.12 100 LEU A O 1
#